Protein AF-A0A7X8PD40-F1 (afdb_monomer_lite)

Secondary structure (D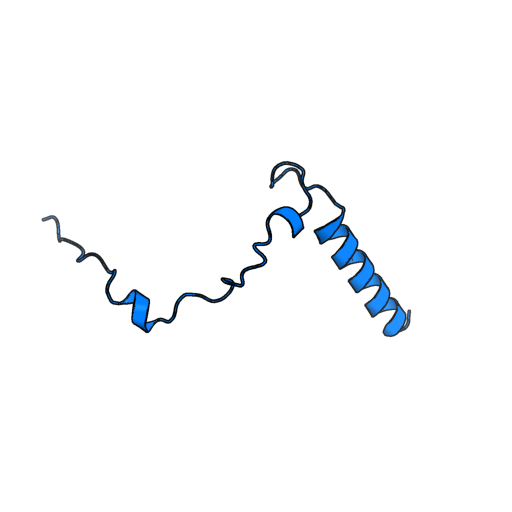SSP, 8-state):
--HHHHHHHHHHHHHIIIII--BGGGTSB-GGGG--TT-TTSPP-GGGTGGG--------

Structure (mmCIF, N/CA/C/O backbone):
data_AF-A0A7X8PD40-F1
#
_entry.id   AF-A0A7X8PD40-F1
#
loop_
_atom_site.group_PDB
_atom_site.id
_atom_site.type_symbol
_atom_site.label_atom_id
_atom_site.label_alt_id
_atom_site.label_comp_id
_atom_site.label_asym_id
_atom_site.label_entity_id
_atom_site.label_seq_id
_atom_site.pdbx_PDB_ins_code
_atom_site.Cartn_x
_atom_site.Cartn_y
_atom_site.Cartn_z
_atom_site.occupancy
_atom_site.B_iso_or_equiv
_atom_site.auth_seq_id
_atom_site.auth_comp_id
_atom_site.auth_asym_id
_atom_site.auth_atom_id
_atom_site.pdbx_PDB_model_num
ATOM 1 N N . MET A 1 1 ? 18.130 -4.978 -17.200 1.00 72.69 1 MET A N 1
ATOM 2 C CA . MET A 1 1 ? 16.844 -5.156 -16.499 1.00 72.69 1 MET A CA 1
ATOM 3 C C . MET A 1 1 ? 15.766 -5.166 -17.555 1.00 72.69 1 MET A C 1
ATOM 5 O O . MET A 1 1 ? 15.693 -4.189 -18.295 1.00 72.69 1 MET A O 1
ATOM 9 N N . SER A 1 2 ? 15.027 -6.268 -17.679 1.00 95.44 2 SER A N 1
ATOM 10 C CA . SER A 1 2 ? 13.866 -6.353 -18.573 1.00 95.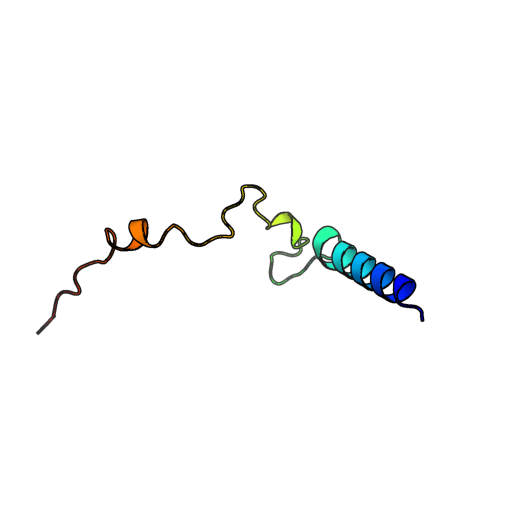44 2 SER A CA 1
ATOM 11 C C . SER A 1 2 ? 12.613 -5.753 -17.920 1.00 95.44 2 SER A C 1
ATOM 13 O O . SER A 1 2 ? 12.648 -5.338 -16.756 1.00 95.44 2 SER A O 1
ATOM 15 N N . LEU A 1 3 ? 11.506 -5.687 -18.667 1.00 96.88 3 LEU A N 1
ATOM 16 C CA . LEU A 1 3 ? 10.210 -5.291 -18.111 1.00 96.88 3 LEU A CA 1
ATOM 17 C C . LEU A 1 3 ? 9.720 -6.311 -17.079 1.00 96.88 3 LEU A C 1
ATOM 19 O O . LEU A 1 3 ? 9.227 -5.919 -16.027 1.00 96.88 3 LEU A O 1
ATOM 23 N N . GLU A 1 4 ? 9.934 -7.600 -17.335 1.00 97.12 4 GLU A N 1
ATOM 24 C CA . GLU A 1 4 ? 9.573 -8.686 -16.422 1.00 97.12 4 GLU A CA 1
ATOM 25 C C . GLU A 1 4 ? 10.326 -8.556 -15.091 1.00 97.12 4 GLU A C 1
ATOM 27 O O . GLU A 1 4 ? 9.703 -8.595 -14.030 1.00 97.12 4 GLU A O 1
ATOM 32 N N . ASP A 1 5 ? 11.639 -8.284 -15.136 1.00 96.50 5 ASP A N 1
ATOM 33 C CA . ASP A 1 5 ? 12.443 -8.036 -13.930 1.00 96.50 5 ASP A CA 1
ATOM 34 C C . ASP A 1 5 ? 11.916 -6.836 -13.128 1.00 96.50 5 ASP A C 1
ATOM 36 O O . ASP A 1 5 ? 11.959 -6.822 -11.895 1.00 96.50 5 ASP A O 1
ATOM 40 N N . ALA A 1 6 ? 11.483 -5.778 -13.821 1.00 97.12 6 ALA A N 1
ATOM 41 C CA . ALA A 1 6 ? 10.952 -4.579 -13.185 1.00 97.12 6 ALA A CA 1
ATOM 42 C C . ALA A 1 6 ? 9.599 -4.859 -12.517 1.00 97.12 6 ALA A C 1
ATOM 44 O O . ALA A 1 6 ? 9.402 -4.462 -11.367 1.00 97.12 6 ALA A O 1
ATOM 45 N N . CYS A 1 7 ? 8.708 -5.589 -13.192 1.00 97.25 7 CYS A N 1
ATOM 46 C CA . CYS A 1 7 ? 7.430 -6.030 -12.637 1.00 97.25 7 CYS A CA 1
ATOM 47 C C . CYS A 1 7 ? 7.630 -6.893 -11.389 1.00 97.25 7 CYS A C 1
ATOM 49 O O . CYS A 1 7 ? 7.043 -6.596 -10.349 1.00 97.25 7 CYS A O 1
ATOM 51 N N . GLU A 1 8 ? 8.513 -7.895 -11.441 1.00 97.62 8 GLU A N 1
ATOM 52 C CA . GLU A 1 8 ? 8.765 -8.767 -10.289 1.00 97.62 8 GLU A CA 1
ATOM 53 C C . GLU A 1 8 ? 9.297 -7.973 -9.089 1.00 97.62 8 GLU A C 1
ATOM 55 O O . 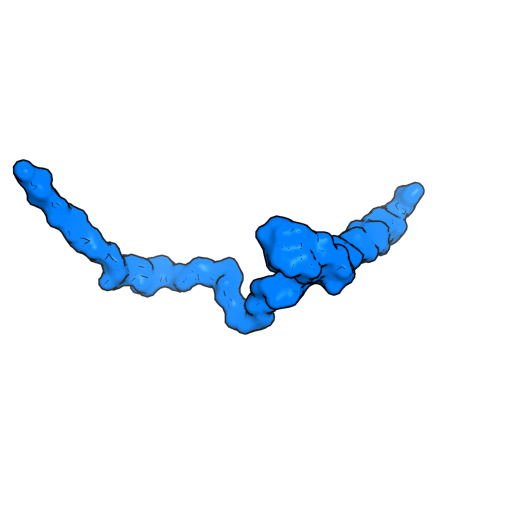GLU A 1 8 ? 8.865 -8.172 -7.949 1.00 97.62 8 GLU A O 1
ATOM 60 N N . LYS A 1 9 ? 10.216 -7.032 -9.331 1.00 97.38 9 LYS A N 1
ATOM 61 C CA . LYS A 1 9 ? 10.774 -6.187 -8.269 1.00 97.38 9 LYS A CA 1
ATOM 62 C C . LYS A 1 9 ? 9.721 -5.286 -7.638 1.00 97.38 9 LYS A C 1
ATOM 64 O O . LYS A 1 9 ? 9.711 -5.151 -6.414 1.00 97.38 9 LYS A O 1
ATOM 69 N N . LEU A 1 10 ? 8.846 -4.685 -8.443 1.00 97.50 10 LEU A N 1
ATOM 70 C CA . LEU A 1 10 ? 7.758 -3.850 -7.937 1.00 97.50 10 LEU A CA 1
ATOM 71 C C . LEU A 1 10 ? 6.755 -4.669 -7.128 1.00 97.50 10 LEU A C 1
ATOM 73 O O . LEU A 1 10 ? 6.379 -4.251 -6.034 1.00 97.50 10 LEU A O 1
ATOM 77 N N . ASP A 1 11 ? 6.384 -5.852 -7.609 1.00 97.19 11 ASP A N 1
ATOM 78 C CA . ASP A 1 11 ? 5.480 -6.745 -6.889 1.00 97.19 11 ASP A CA 1
ATOM 79 C C . ASP A 1 11 ? 6.076 -7.209 -5.563 1.00 97.19 11 ASP A C 1
ATOM 81 O O . ASP A 1 11 ? 5.414 -7.164 -4.524 1.00 97.19 11 ASP A O 1
ATOM 85 N N . ARG A 1 12 ? 7.352 -7.606 -5.570 1.00 97.94 12 ARG A N 1
ATOM 86 C CA . ARG A 1 12 ? 8.078 -7.972 -4.353 1.00 97.94 12 ARG A CA 1
ATOM 87 C C . ARG A 1 12 ? 8.117 -6.813 -3.364 1.00 97.94 12 ARG A C 1
ATOM 89 O O . ARG A 1 12 ? 7.864 -7.018 -2.179 1.00 97.94 12 ARG A O 1
ATOM 96 N N . TRP A 1 13 ? 8.411 -5.605 -3.841 1.00 97.44 13 TRP A N 1
ATOM 97 C CA . TRP A 1 13 ? 8.431 -4.413 -3.000 1.00 97.44 13 TRP A CA 1
ATOM 98 C C . TRP A 1 13 ? 7.051 -4.117 -2.404 1.00 97.44 13 TRP A C 1
ATOM 100 O O . TRP A 1 13 ? 6.944 -3.893 -1.197 1.00 97.44 13 TRP A O 1
ATOM 110 N N . ARG A 1 14 ? 5.995 -4.180 -3.225 1.00 96.94 14 ARG A N 1
ATOM 111 C CA . ARG A 1 14 ? 4.609 -3.946 -2.807 1.00 96.94 14 ARG A CA 1
ATOM 112 C C . ARG A 1 14 ? 4.185 -4.923 -1.712 1.00 96.94 14 ARG A C 1
ATOM 114 O O . ARG A 1 14 ? 3.632 -4.477 -0.709 1.00 96.94 14 ARG A O 1
ATOM 121 N N . ARG A 1 15 ? 4.448 -6.224 -1.887 1.00 96.00 15 ARG A N 1
ATOM 122 C CA . ARG A 1 15 ? 4.122 -7.254 -0.884 1.00 96.00 15 ARG A CA 1
ATOM 123 C C . ARG A 1 15 ? 4.884 -7.011 0.412 1.00 96.00 15 ARG A C 1
ATOM 125 O O . ARG A 1 15 ? 4.264 -6.821 1.448 1.00 96.00 15 ARG A O 1
ATOM 132 N N . HIS A 1 16 ? 6.207 -6.872 0.347 1.00 97.06 16 HIS A N 1
ATOM 133 C CA . HIS A 1 16 ? 7.023 -6.657 1.545 1.00 97.06 16 HIS A CA 1
ATOM 134 C C . HIS A 1 16 ? 6.604 -5.398 2.327 1.00 97.06 16 HIS A C 1
ATOM 136 O O . HIS A 1 16 ? 6.488 -5.424 3.551 1.00 97.06 16 HIS A O 1
ATOM 142 N N . TYR A 1 17 ? 6.346 -4.279 1.642 1.00 95.75 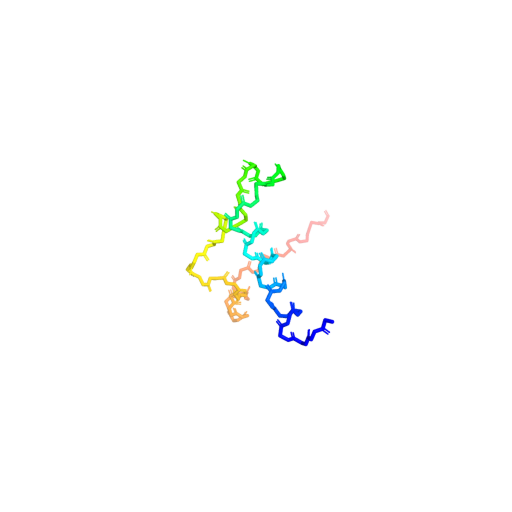17 TYR A N 1
ATOM 143 C CA . TYR A 1 17 ? 5.955 -3.038 2.314 1.00 95.75 17 TYR A CA 1
ATOM 144 C C . TYR A 1 17 ? 4.576 -3.127 2.983 1.00 95.75 17 TYR A C 1
ATOM 146 O O . TYR A 1 17 ? 4.401 -2.605 4.086 1.00 95.75 17 TYR A O 1
ATOM 154 N N . ASN A 1 18 ? 3.611 -3.765 2.316 1.00 94.62 18 ASN A N 1
ATOM 155 C CA . ASN A 1 18 ? 2.225 -3.817 2.774 1.00 94.62 18 ASN A CA 1
ATOM 156 C C . ASN A 1 18 ? 1.949 -4.964 3.752 1.00 94.62 18 ASN A C 1
ATOM 158 O O . ASN A 1 18 ? 1.094 -4.814 4.622 1.00 94.62 18 ASN A O 1
ATOM 162 N N . GLU A 1 19 ? 2.641 -6.091 3.610 1.00 95.31 19 GLU A N 1
ATOM 163 C CA . GLU A 1 19 ? 2.313 -7.334 4.317 1.00 95.31 19 GLU A CA 1
ATOM 164 C C . GLU A 1 19 ? 3.303 -7.655 5.440 1.00 95.31 19 GLU A C 1
ATOM 166 O O . GLU A 1 19 ? 2.903 -8.217 6.455 1.00 95.31 19 GLU A O 1
ATOM 171 N N . GLU A 1 20 ? 4.572 -7.260 5.309 1.00 95.44 20 GLU A N 1
ATOM 172 C CA . GLU A 1 20 ? 5.629 -7.704 6.229 1.00 95.44 20 GLU A CA 1
ATOM 173 C C . GLU A 1 20 ? 6.205 -6.563 7.073 1.00 95.44 20 GLU A C 1
ATOM 175 O O . GLU A 1 20 ? 6.528 -6.752 8.246 1.00 95.44 20 GLU A O 1
ATOM 180 N N . ARG A 1 21 ? 6.351 -5.364 6.496 1.00 95.69 21 ARG A N 1
ATOM 181 C CA . ARG A 1 21 ? 7.084 -4.272 7.140 1.00 95.69 21 ARG A CA 1
ATOM 182 C C . ARG A 1 21 ? 6.231 -3.555 8.196 1.00 95.69 21 ARG A C 1
ATOM 184 O O . ARG A 1 21 ? 5.236 -2.932 7.828 1.00 95.69 21 ARG A O 1
ATOM 191 N N . PRO A 1 22 ? 6.640 -3.545 9.478 1.00 95.00 22 PRO A N 1
ATOM 192 C CA . PRO A 1 22 ? 5.948 -2.771 10.498 1.00 95.00 22 PRO A CA 1
ATOM 193 C C . PRO A 1 22 ? 6.274 -1.279 10.367 1.00 95.00 22 PRO A C 1
ATOM 195 O O . PRO A 1 22 ? 7.426 -0.902 10.126 1.00 95.00 22 PRO A O 1
ATOM 198 N N . HIS A 1 23 ? 5.267 -0.421 10.564 1.00 94.69 23 HIS A N 1
ATOM 199 C CA . HIS A 1 23 ? 5.448 1.035 10.525 1.00 94.69 23 HIS A CA 1
ATOM 200 C C . HIS A 1 23 ? 5.026 1.675 11.847 1.00 94.69 23 HIS A C 1
ATOM 202 O O . HIS A 1 23 ? 3.886 1.537 12.293 1.00 94.69 23 HIS A O 1
ATOM 208 N N . SER A 1 24 ? 5.935 2.420 12.473 1.00 94.88 24 SER A N 1
ATOM 209 C CA . SER A 1 24 ? 5.707 3.052 13.782 1.00 94.88 24 SER A CA 1
ATOM 210 C C . SER A 1 24 ? 4.546 4.051 13.779 1.00 94.88 24 SER A C 1
ATOM 212 O O . SER A 1 24 ? 3.816 4.132 14.763 1.00 94.88 24 SER A O 1
ATOM 214 N N . ALA A 1 25 ? 4.322 4.745 12.660 1.00 94.06 25 ALA A N 1
ATOM 215 C CA . ALA A 1 25 ? 3.230 5.705 12.497 1.00 94.06 25 ALA A CA 1
ATOM 216 C C . ALA A 1 25 ? 1.828 5.087 12.659 1.00 94.06 25 ALA A C 1
ATOM 218 O O . ALA A 1 25 ? 0.885 5.806 12.970 1.00 94.06 25 ALA A O 1
ATOM 219 N N . ILE A 1 26 ? 1.693 3.770 12.470 1.00 91.75 26 ILE A N 1
ATOM 220 C CA . ILE A 1 26 ? 0.422 3.039 12.577 1.00 91.75 26 ILE A CA 1
ATOM 221 C C . ILE A 1 26 ? 0.423 2.005 13.709 1.00 91.75 26 ILE A C 1
ATOM 223 O O . ILE A 1 26 ? -0.349 1.055 13.681 1.00 91.75 26 ILE A O 1
ATOM 227 N N . GLY A 1 27 ? 1.293 2.170 14.710 1.00 95.31 27 GLY A N 1
ATOM 228 C CA . GLY A 1 27 ? 1.355 1.255 15.855 1.00 95.31 27 GLY A CA 1
ATOM 229 C C . GLY A 1 27 ? 2.267 0.046 15.645 1.00 95.31 27 GLY A C 1
ATOM 230 O O . GLY A 1 27 ? 2.089 -0.976 16.296 1.00 95.31 27 GLY A O 1
ATOM 231 N N . ASN A 1 28 ? 3.262 0.166 14.761 1.00 95.81 28 ASN A N 1
ATOM 232 C CA . ASN A 1 28 ? 4.273 -0.862 14.501 1.00 95.81 28 ASN A CA 1
ATOM 233 C C . ASN A 1 28 ? 3.698 -2.184 13.958 1.00 95.81 28 ASN A C 1
ATOM 235 O O . ASN A 1 28 ? 4.204 -3.264 14.257 1.00 95.81 28 ASN A O 1
ATOM 239 N N . ILE A 1 29 ? 2.658 -2.083 13.131 1.00 94.88 29 ILE A N 1
ATOM 240 C CA . ILE A 1 29 ? 2.038 -3.202 12.409 1.00 94.88 29 ILE A CA 1
ATOM 241 C C . ILE A 1 29 ? 2.176 -3.012 10.891 1.00 94.88 29 ILE A C 1
ATOM 243 O O . ILE A 1 29 ? 2.400 -1.880 10.445 1.00 94.88 29 ILE A O 1
ATOM 247 N N . PRO A 1 30 ? 2.073 -4.086 10.084 1.00 95.25 30 PRO A N 1
ATOM 248 C CA . PRO A 1 30 ? 2.031 -3.969 8.631 1.00 95.25 30 PRO A CA 1
ATOM 249 C C . PRO A 1 30 ? 0.759 -3.255 8.143 1.00 95.25 30 PRO A C 1
ATOM 251 O O . PRO A 1 30 ? -0.305 -3.447 8.738 1.00 95.25 30 PRO A O 1
ATOM 254 N N . PRO A 1 31 ? 0.815 -2.479 7.043 1.00 94.12 31 PRO A N 1
ATOM 255 C CA . PRO A 1 31 ? -0.332 -1.721 6.539 1.00 94.12 31 PRO A CA 1
ATOM 256 C C . PRO A 1 31 ? -1.567 -2.571 6.230 1.00 94.12 31 PRO A C 1
ATOM 258 O O . PRO A 1 31 ? -2.686 -2.106 6.438 1.00 94.12 31 PRO A O 1
ATOM 261 N N . ILE A 1 32 ? -1.389 -3.814 5.768 1.00 93.44 32 ILE A N 1
ATOM 262 C CA . ILE A 1 32 ? -2.502 -4.711 5.422 1.00 93.44 32 ILE A CA 1
ATOM 263 C C . ILE A 1 32 ? -3.431 -4.985 6.613 1.00 93.44 32 ILE A C 1
ATOM 265 O O . ILE A 1 32 ? -4.625 -5.180 6.419 1.00 93.44 32 ILE A O 1
ATOM 269 N N . MET A 1 33 ? -2.917 -4.915 7.845 1.00 91.25 33 MET A N 1
ATOM 270 C CA . MET A 1 33 ? -3.702 -5.115 9.068 1.00 91.25 33 MET A CA 1
ATOM 271 C C . MET A 1 33 ? -4.731 -4.001 9.312 1.00 91.25 33 MET A C 1
ATOM 273 O O . MET A 1 33 ? -5.661 -4.193 10.090 1.00 91.25 33 MET A O 1
ATOM 277 N N . LEU A 1 34 ? -4.569 -2.841 8.666 1.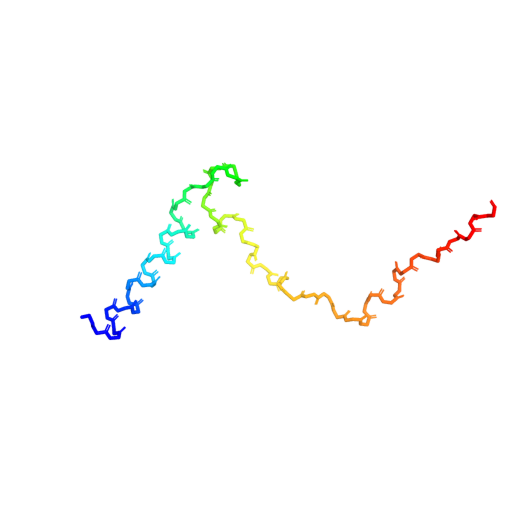00 87.94 34 LEU A N 1
ATOM 278 C CA . LEU A 1 34 ? -5.531 -1.736 8.707 1.00 87.94 34 LEU A CA 1
ATOM 279 C C . LEU A 1 34 ? -6.521 -1.756 7.541 1.00 87.94 34 LEU A C 1
ATOM 281 O O . LEU A 1 34 ? -7.525 -1.044 7.579 1.00 87.94 34 LEU A O 1
ATOM 285 N N . ALA A 1 35 ? -6.232 -2.510 6.480 1.00 82.19 35 ALA A N 1
ATOM 286 C CA . ALA A 1 35 ? -7.094 -2.542 5.314 1.00 82.19 35 ALA A CA 1
ATOM 287 C C . ALA A 1 35 ? -8.400 -3.256 5.678 1.00 82.19 35 ALA A C 1
ATOM 289 O O . ALA A 1 35 ? -8.403 -4.442 5.996 1.00 82.19 35 ALA A O 1
ATOM 290 N N . ASN A 1 36 ? -9.521 -2.536 5.620 1.00 69.31 36 ASN A N 1
ATOM 291 C CA . ASN A 1 36 ? -10.837 -3.139 5.773 1.00 69.31 36 ASN A CA 1
ATOM 292 C C . ASN A 1 36 ? -11.185 -3.917 4.486 1.00 69.31 36 ASN A C 1
ATOM 294 O O . ASN A 1 36 ? -11.364 -3.287 3.439 1.00 69.31 36 ASN A O 1
ATOM 298 N N . PRO A 1 37 ? -11.305 -5.258 4.518 1.00 62.53 37 PRO A N 1
ATOM 299 C CA . PRO A 1 37 ? -11.571 -6.048 3.316 1.00 62.53 37 PRO A CA 1
ATOM 300 C C . PRO A 1 37 ? -13.006 -5.876 2.788 1.00 62.53 37 PRO A C 1
ATOM 302 O O . PRO A 1 37 ? -13.299 -6.293 1.673 1.00 62.53 37 PRO A O 1
ATOM 305 N N . THR A 1 38 ? -13.910 -5.248 3.552 1.00 59.78 38 THR A N 1
ATOM 306 C CA . THR A 1 38 ? -15.344 -5.121 3.225 1.00 59.78 38 THR A CA 1
ATOM 307 C C . THR A 1 38 ? -15.713 -3.856 2.433 1.00 59.78 38 THR A C 1
ATOM 309 O O . THR A 1 38 ? -16.813 -3.330 2.561 1.00 59.78 38 THR A O 1
ATOM 312 N N . GLY A 1 39 ? -14.823 -3.386 1.555 1.00 58.69 39 GLY A N 1
ATOM 313 C CA . GLY A 1 39 ? -15.243 -2.722 0.310 1.00 58.69 39 GLY A CA 1
ATOM 314 C C . GLY A 1 39 ? -15.771 -1.282 0.367 1.00 58.69 39 GLY A C 1
ATOM 315 O O . GLY A 1 39 ? -16.215 -0.780 -0.661 1.00 58.69 39 GLY A O 1
ATOM 316 N N . ALA A 1 40 ? -15.692 -0.562 1.485 1.00 57.62 40 ALA A N 1
ATOM 317 C CA . ALA A 1 40 ? -16.023 0.869 1.503 1.00 57.62 40 ALA A CA 1
ATOM 318 C C . ALA A 1 40 ? -14.801 1.735 1.136 1.00 57.62 40 ALA A C 1
ATOM 320 O O . ALA A 1 40 ? -14.293 2.495 1.953 1.00 57.62 40 ALA A O 1
ATOM 321 N N . THR A 1 41 ? -14.275 1.579 -0.083 1.00 57.28 41 THR A N 1
ATOM 322 C CA . THR A 1 41 ? -13.247 2.491 -0.639 1.00 57.28 41 THR A CA 1
ATOM 323 C C . THR A 1 41 ? -13.855 3.544 -1.570 1.00 57.28 41 THR A C 1
ATOM 325 O O . THR A 1 41 ? -13.165 4.479 -1.966 1.00 57.28 41 THR A O 1
ATOM 328 N N . SER A 1 42 ? -15.144 3.422 -1.902 1.00 60.03 42 SER A N 1
ATOM 329 C CA . SER A 1 42 ? -15.877 4.467 -2.619 1.00 60.03 42 SER A CA 1
ATOM 330 C C . SER A 1 42 ? -16.600 5.377 -1.623 1.00 60.03 42 SER A C 1
ATOM 332 O O . SER A 1 42 ? -17.142 4.870 -0.636 1.00 60.03 42 SER A O 1
ATOM 334 N N . PRO A 1 43 ? -16.627 6.701 -1.857 1.00 62.97 43 PRO A N 1
ATOM 335 C CA . PRO A 1 43 ? -17.535 7.592 -1.148 1.00 62.97 43 PRO A CA 1
ATOM 336 C C . PRO A 1 43 ? -18.976 7.063 -1.253 1.00 62.97 43 PRO A C 1
ATOM 338 O O . PRO A 1 43 ? -19.314 6.464 -2.279 1.00 62.97 43 PRO A O 1
ATOM 341 N N . PRO A 1 44 ? -19.824 7.267 -0.230 1.00 64.56 44 PRO A N 1
ATOM 342 C CA . PRO A 1 44 ? -21.251 6.998 -0.367 1.00 64.56 44 PRO A CA 1
ATOM 343 C C . PRO A 1 44 ? -21.816 7.781 -1.561 1.00 64.56 44 PRO A C 1
ATOM 345 O O . PRO A 1 44 ? -21.333 8.875 -1.866 1.00 64.56 44 PRO A O 1
ATOM 348 N N . ASP A 1 45 ? -22.819 7.205 -2.228 1.00 68.12 45 ASP A N 1
ATOM 349 C CA . ASP A 1 45 ? -23.544 7.828 -3.342 1.00 68.12 45 ASP A CA 1
ATOM 350 C C . ASP A 1 45 ? -23.898 9.290 -2.994 1.00 68.12 45 ASP A C 1
ATOM 352 O O . ASP A 1 45 ? -24.413 9.528 -1.891 1.00 68.12 45 ASP A O 1
ATOM 356 N N . PRO A 1 46 ? -23.637 10.281 -3.873 1.00 62.19 46 PRO A N 1
ATOM 357 C CA . PRO A 1 46 ? -23.911 11.693 -3.587 1.00 62.19 46 P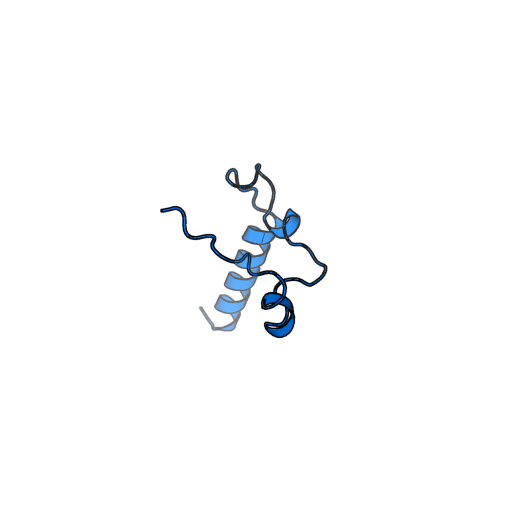RO A CA 1
ATOM 358 C C . PRO A 1 46 ? -25.373 11.955 -3.196 1.00 62.19 46 PRO A C 1
ATOM 360 O O . PRO A 1 46 ? -25.636 12.861 -2.406 1.00 62.19 46 PRO A O 1
ATOM 363 N N . ASP A 1 47 ? -26.302 11.110 -3.642 1.00 60.66 47 ASP A N 1
ATOM 364 C CA . ASP A 1 47 ? -27.728 11.194 -3.310 1.00 60.66 47 ASP A CA 1
ATOM 365 C C . ASP A 1 47 ? -28.022 10.940 -1.818 1.00 60.66 47 ASP A C 1
ATOM 367 O O . ASP A 1 47 ? -29.072 11.329 -1.308 1.00 60.66 47 ASP A O 1
ATOM 371 N N . GLN A 1 48 ? -27.095 10.316 -1.080 1.00 57.31 48 GLN A N 1
ATOM 372 C CA . GLN A 1 48 ? -27.202 10.119 0.371 1.00 57.31 48 GLN A CA 1
ATOM 373 C C . GLN A 1 48 ? -26.575 11.259 1.186 1.00 57.31 48 GLN A C 1
ATOM 375 O O . GLN A 1 48 ? -26.769 11.305 2.397 1.00 57.31 48 GLN A O 1
ATOM 380 N N . ALA A 1 49 ? -25.826 12.178 0.566 1.00 58.53 49 ALA A N 1
ATOM 381 C CA . ALA A 1 49 ? -25.155 13.271 1.274 1.00 58.53 49 ALA A CA 1
ATOM 382 C C . ALA A 1 49 ? -26.063 14.495 1.502 1.00 58.53 49 ALA A C 1
ATOM 384 O O . ALA A 1 49 ? -25.839 15.271 2.435 1.00 58.53 49 ALA A O 1
ATOM 385 N N . GLU A 1 50 ? -27.099 14.676 0.678 1.00 56.78 50 GLU A N 1
ATOM 386 C CA . GLU A 1 50 ? -27.946 15.878 0.717 1.00 56.78 50 GLU A CA 1
ATOM 387 C C . GLU A 1 50 ? -28.865 15.943 1.947 1.00 56.78 50 GLU A C 1
ATOM 389 O O . GLU A 1 50 ? -29.202 17.029 2.414 1.00 56.78 50 GLU A O 1
ATOM 394 N N . ASN A 1 51 ? -29.217 14.799 2.537 1.00 57.50 51 ASN A N 1
ATOM 395 C CA . ASN A 1 51 ? -30.104 14.732 3.704 1.00 57.50 51 ASN A CA 1
ATOM 396 C C . ASN A 1 51 ? -29.412 15.055 5.047 1.00 57.50 51 ASN A C 1
ATOM 398 O O . ASN A 1 51 ? -30.086 15.153 6.071 1.00 57.50 51 ASN A O 1
ATOM 402 N N . SER A 1 52 ? -28.085 15.226 5.055 1.00 55.12 52 SER A N 1
ATOM 403 C CA . SER A 1 52 ? -27.283 15.345 6.283 1.00 55.12 52 SER A CA 1
ATOM 404 C C . SER A 1 52 ? -26.670 16.731 6.498 1.00 55.12 52 SER A C 1
ATOM 406 O O . SER A 1 52 ? -25.928 16.930 7.460 1.00 55.12 52 SER A O 1
ATOM 408 N N . ARG A 1 53 ? -26.946 17.712 5.627 1.00 62.34 53 ARG A N 1
ATOM 409 C CA . ARG A 1 53 ? -26.362 19.055 5.755 1.00 62.34 53 ARG A CA 1
ATOM 410 C C . ARG A 1 53 ? -27.066 19.826 6.885 1.00 62.34 53 ARG A C 1
ATOM 412 O O . ARG A 1 53 ? -28.230 20.184 6.717 1.00 62.34 53 ARG A O 1
ATOM 419 N N . PRO A 1 54 ? -26.400 20.135 8.017 1.00 57.53 54 PRO A N 1
ATOM 420 C CA . PRO A 1 54 ? -27.025 20.938 9.054 1.00 57.53 54 PRO A CA 1
ATOM 421 C C . PRO A 1 54 ? -27.162 22.371 8.543 1.00 57.53 54 PRO A C 1
ATOM 423 O O . PRO A 1 54 ? -26.198 22.958 8.038 1.00 57.53 54 PRO A O 1
ATOM 426 N N . GLU A 1 55 ? -28.366 22.929 8.655 1.00 64.75 55 GLU A N 1
ATOM 427 C CA . GLU A 1 55 ? -28.638 24.319 8.313 1.00 64.75 55 GLU A CA 1
ATOM 428 C C . GLU A 1 55 ? -27.723 25.216 9.159 1.00 64.75 55 GLU A C 1
ATOM 430 O O . GLU A 1 55 ? -27.744 25.188 10.394 1.00 64.75 55 GLU A O 1
ATOM 435 N N . ARG A 1 56 ? -26.833 25.965 8.500 1.00 57.50 56 ARG A N 1
ATOM 436 C CA . ARG A 1 56 ? -25.867 26.830 9.181 1.00 57.50 56 ARG A CA 1
ATOM 437 C C . ARG A 1 56 ? -26.617 28.013 9.788 1.00 57.50 56 ARG A C 1
ATOM 439 O O . ARG A 1 56 ? -26.792 29.034 9.130 1.00 57.50 56 ARG A O 1
ATOM 446 N N . SER A 1 57 ? -27.037 27.866 11.042 1.00 55.94 57 SER A N 1
ATOM 447 C CA . SER A 1 57 ? -27.722 28.920 11.785 1.00 55.94 57 SER A CA 1
ATOM 448 C C . SER A 1 57 ? -26.831 30.164 11.898 1.00 55.94 57 SER A C 1
ATOM 450 O O . SER A 1 57 ? -25.685 30.111 12.356 1.00 55.94 57 SER A O 1
ATOM 452 N N . LYS A 1 58 ? -27.349 31.283 11.389 1.00 58.84 58 LYS A N 1
ATOM 453 C CA . LYS A 1 58 ? -26.705 32.596 11.330 1.00 58.84 58 LYS A CA 1
ATOM 454 C C . LYS A 1 58 ? -26.783 33.235 12.720 1.00 58.84 58 LYS A C 1
ATOM 456 O O . LYS A 1 58 ? -27.804 33.806 13.079 1.00 58.84 58 LYS A O 1
ATOM 461 N N . VAL A 1 59 ? -25.708 33.137 13.496 1.00 55.53 59 VAL A N 1
ATOM 462 C CA . VAL A 1 59 ? -25.529 33.942 14.715 1.00 55.53 59 VAL A CA 1
ATOM 463 C C . VAL A 1 59 ? -25.267 35.396 14.300 1.00 55.53 59 VAL A C 1
ATOM 465 O O . VAL A 1 59 ? -24.372 35.655 13.488 1.00 55.53 59 VAL A O 1
ATOM 468 N N . GLY A 1 60 ? -26.135 36.292 14.778 1.00 54.06 60 GLY A N 1
ATOM 469 C CA . GLY A 1 60 ? -26.031 37.749 14.659 1.00 54.06 60 GLY A CA 1
ATOM 470 C C . GLY A 1 60 ? -25.318 38.391 15.838 1.00 54.06 60 GLY A C 1
ATOM 471 O O . GLY A 1 60 ? -24.911 37.652 16.761 1.00 54.06 60 GLY A O 1
#

Foldseek 3Di:
DDPVVVVVVVVVVVCCQQPPFFDVVVPRHHNVVVDDPPDPPDDPDVVVVVVPDPDPDDDD

Radius of gyration: 20.92 Å; chains: 1; bounding box: 47×46×34 Å

pLDDT: mean 80.02, std 17.63, range [54.06, 97.94]

Sequence (60 aa):
MSLEDACEKLDRWRRHYNEERPHSAIGNIPPIMLANPTGATSPPDPDQAENSRPERSKVG